Protein AF-A0AAP6VAK8-F1 (afdb_monomer_lite)

Secondary structure (DSSP, 8-state):
---------SSSEEETTTTSHHHHHHHHHHHHHHHHTT--EEEEEEEEEE-TTS-EEEEHHHHHHHHHHTTPPPPPTTS-EEEEETT--GGG-----EEE-TTS-EEEP-EEEEESSS--TT-EEEE-TTS--TTSEEEEEEEEEEPS--

pLDDT: mean 83.81, std 15.83, range [27.17, 97.56]

Radius of gyration: 16.41 Å; chains: 1; bounding box: 46×35×44 Å

Foldseek 3Di:
DDDPPPPQPLFPDKDKLCVDPVCVVVVVVVVVVCVVVVFDKDKDKAKWWADPLRAIEGEQVRLQVLCVVSVHDGDDQPFKEKEAAPPDDPVQGDDDQWDQAPVRDIHGHPYYDHDSSDRQGSIYIYHHPPDDRPPTDMMMMMGIHTDPDD

Structure (mmCIF, N/CA/C/O backbone):
data_AF-A0AAP6VAK8-F1
#
_entry.id   AF-A0AAP6VAK8-F1
#
loop_
_atom_site.group_PDB
_atom_site.id
_atom_site.type_symbol
_atom_site.label_atom_id
_atom_site.label_alt_id
_atom_site.label_comp_id
_atom_site.label_asym_id
_atom_site.label_entity_id
_atom_site.label_seq_id
_atom_site.pdbx_PDB_ins_code
_atom_site.Cartn_x
_atom_site.Cartn_y
_atom_site.Cartn_z
_atom_site.occupancy
_atom_site.B_iso_or_equiv
_atom_site.auth_seq_id
_atom_site.auth_comp_id
_atom_site.auth_asym_id
_atom_site.auth_atom_id
_atom_site.pdbx_PDB_model_num
ATOM 1 N N . MET A 1 1 ? -28.191 23.238 0.316 1.00 27.39 1 MET A N 1
ATOM 2 C CA . MET A 1 1 ? -28.681 21.887 -0.021 1.00 27.39 1 MET A CA 1
ATOM 3 C C . MET A 1 1 ? -27.459 20.997 -0.158 1.00 27.39 1 MET A C 1
ATOM 5 O O . MET A 1 1 ? -26.612 21.302 -0.980 1.00 27.39 1 MET A O 1
ATOM 9 N N . ILE A 1 2 ? -27.354 20.041 0.768 1.00 32.38 2 ILE A N 1
ATOM 10 C CA . ILE A 1 2 ? -26.499 18.844 0.855 1.00 32.38 2 ILE A CA 1
ATOM 11 C C . ILE A 1 2 ? -25.240 18.859 -0.027 1.00 32.38 2 ILE A C 1
ATOM 13 O O . ILE A 1 2 ? -25.319 18.635 -1.234 1.00 32.38 2 ILE A O 1
ATOM 17 N N . PHE A 1 3 ? -24.077 19.035 0.612 1.00 27.45 3 PHE A N 1
ATOM 18 C CA . PHE A 1 3 ? -22.809 18.540 0.085 1.00 27.45 3 PHE A CA 1
ATOM 19 C C . PHE A 1 3 ? -23.008 17.059 -0.266 1.00 27.45 3 PHE A C 1
ATOM 21 O O . PHE A 1 3 ? -22.968 16.200 0.609 1.00 27.45 3 PHE A O 1
ATOM 28 N N . LYS A 1 4 ? -23.229 16.746 -1.547 1.00 32.47 4 LYS A N 1
ATOM 29 C CA . LYS A 1 4 ? -22.909 15.427 -2.102 1.00 32.47 4 LYS A CA 1
ATOM 30 C C . LYS A 1 4 ? -21.385 15.352 -2.192 1.00 32.47 4 LYS A C 1
ATOM 32 O O . LYS A 1 4 ? -20.805 15.375 -3.271 1.00 32.47 4 LYS A O 1
ATOM 37 N N . GLY A 1 5 ? -20.750 15.391 -1.024 1.00 27.17 5 GLY A N 1
ATOM 38 C CA . GLY A 1 5 ? -19.365 15.018 -0.848 1.00 27.17 5 GLY A CA 1
ATOM 39 C C . GLY A 1 5 ? -19.327 13.524 -1.072 1.00 27.17 5 GLY A C 1
ATOM 40 O O . GLY A 1 5 ? -19.900 12.759 -0.305 1.00 27.17 5 GLY A O 1
ATOM 41 N N . ILE A 1 6 ? -18.773 13.166 -2.215 1.00 31.17 6 ILE A N 1
ATOM 42 C CA . ILE A 1 6 ? -18.319 11.842 -2.594 1.00 31.17 6 ILE A CA 1
ATOM 43 C C . ILE A 1 6 ? -17.899 11.081 -1.322 1.00 31.17 6 ILE A C 1
ATOM 45 O O . ILE A 1 6 ? -16.953 11.470 -0.639 1.00 31.17 6 ILE A O 1
ATOM 49 N N . SER A 1 7 ? -18.644 10.034 -0.966 1.00 36.38 7 SER A N 1
ATOM 50 C CA . SER A 1 7 ? -18.156 9.003 -0.052 1.00 36.38 7 SER A CA 1
ATOM 51 C C . SER A 1 7 ? -17.041 8.283 -0.812 1.00 36.38 7 SER A C 1
ATOM 53 O O . SER A 1 7 ? -17.280 7.347 -1.560 1.00 36.38 7 SER A O 1
ATOM 55 N N . SER A 1 8 ? -15.837 8.846 -0.758 1.00 38.44 8 SER A N 1
ATOM 56 C CA . SER A 1 8 ? -14.641 8.322 -1.429 1.00 38.44 8 SER A CA 1
ATOM 57 C C . SER A 1 8 ? -13.401 8.461 -0.560 1.00 38.44 8 SER A C 1
ATOM 59 O O . SER A 1 8 ? -12.291 8.539 -1.083 1.00 38.44 8 SER A O 1
ATOM 61 N N . VAL A 1 9 ? -13.575 8.542 0.758 1.00 50.53 9 VAL A N 1
ATOM 62 C CA . VAL A 1 9 ? -12.473 8.261 1.672 1.00 50.53 9 VAL A CA 1
ATOM 63 C C . VAL A 1 9 ? -12.695 6.813 2.099 1.00 50.53 9 VAL A C 1
ATOM 65 O O . VAL A 1 9 ? -13.672 6.560 2.801 1.00 50.53 9 VAL A O 1
ATOM 68 N N . PRO A 1 10 ? -11.891 5.849 1.612 1.00 55.56 10 PRO A N 1
ATOM 69 C CA . PRO A 1 10 ? -12.090 4.433 1.935 1.00 55.56 10 PRO A CA 1
ATOM 70 C C . PRO A 1 10 ? -11.962 4.143 3.436 1.00 55.56 10 PRO A C 1
ATOM 72 O O . PRO A 1 10 ? -12.412 3.101 3.900 1.00 55.56 10 PRO A O 1
ATOM 75 N N . TYR A 1 11 ? -11.398 5.094 4.185 1.00 62.91 11 TYR A N 1
ATOM 76 C CA . TYR A 1 11 ? -11.183 5.042 5.621 1.00 62.91 11 TYR A CA 1
ATOM 77 C C . TYR A 1 11 ? -11.578 6.362 6.279 1.00 62.91 11 TYR A C 1
ATOM 79 O O . TYR A 1 11 ? -11.409 7.423 5.682 1.00 62.91 11 TYR A O 1
ATOM 87 N N . GLU A 1 12 ? -12.065 6.329 7.519 1.00 69.25 12 GLU A N 1
ATOM 88 C CA . GLU A 1 12 ? -12.491 7.562 8.202 1.00 69.25 12 GLU A CA 1
ATOM 89 C C . GLU A 1 12 ? -11.327 8.478 8.600 1.00 69.25 12 GLU A C 1
ATOM 91 O O . GLU A 1 12 ? -11.450 9.702 8.526 1.00 69.25 12 GLU A O 1
ATOM 96 N N . LEU A 1 13 ? -10.190 7.905 9.003 1.00 80.31 13 LEU A N 1
ATOM 97 C CA . LEU A 1 13 ? -8.980 8.659 9.313 1.00 80.31 13 LEU A CA 1
ATOM 98 C C . LEU A 1 13 ? -7.749 7.928 8.783 1.00 80.31 13 LEU A C 1
ATOM 100 O O . LEU A 1 13 ? -7.571 6.734 9.017 1.00 80.31 13 LEU A O 1
ATOM 104 N N . THR A 1 14 ? -6.872 8.664 8.106 1.00 82.25 14 THR A N 1
ATOM 105 C CA . THR A 1 14 ? -5.563 8.181 7.657 1.00 82.25 14 THR A CA 1
ATOM 106 C C . THR A 1 14 ? -4.492 9.183 8.070 1.00 82.25 14 THR A C 1
ATOM 108 O O . THR A 1 14 ? -4.670 10.389 7.901 1.00 82.25 14 THR A O 1
ATOM 111 N N . LEU A 1 15 ? -3.391 8.687 8.627 1.00 84.00 15 LEU A N 1
ATOM 112 C CA . LEU A 1 15 ? -2.187 9.452 8.921 1.00 84.00 15 LEU A CA 1
ATOM 113 C C . LEU A 1 15 ? -1.067 8.972 8.011 1.00 84.00 15 LEU A C 1
ATOM 115 O O . LEU A 1 15 ? -0.645 7.817 8.112 1.00 84.00 15 LEU A O 1
ATOM 119 N N . SER A 1 16 ? -0.569 9.890 7.190 1.00 84.19 16 SER A N 1
ATOM 120 C CA . SER A 1 16 ? 0.540 9.613 6.290 1.00 84.19 16 SER A CA 1
ATOM 121 C C . SER A 1 16 ? 1.895 9.676 6.959 1.00 84.19 16 SER A C 1
ATOM 123 O O . SER A 1 16 ? 2.102 10.456 7.891 1.00 84.19 16 SER A O 1
ATOM 125 N N . ASP A 1 17 ? 2.811 8.842 6.470 1.00 82.44 17 ASP A N 1
ATOM 126 C CA . ASP A 1 17 ? 4.165 8.683 7.009 1.00 82.44 17 ASP A CA 1
ATOM 127 C C . ASP A 1 17 ? 4.171 8.586 8.550 1.00 82.44 17 ASP A C 1
ATOM 129 O O . ASP A 1 17 ? 4.826 9.338 9.275 1.00 82.44 17 ASP A O 1
ATOM 133 N N . SER A 1 18 ? 3.369 7.662 9.071 1.00 71.69 18 SER A N 1
ATOM 134 C CA . SER A 1 18 ? 3.107 7.429 10.488 1.00 71.69 18 SER A CA 1
ATOM 135 C C . SER A 1 18 ? 4.297 6.854 11.252 1.00 71.69 18 SER A C 1
ATOM 137 O O . SER A 1 18 ? 4.198 6.662 12.462 1.00 71.69 18 SER A O 1
ATOM 139 N N . THR A 1 19 ? 5.412 6.573 10.575 1.00 81.75 19 THR A N 1
ATOM 140 C CA . THR A 1 19 ? 6.711 6.228 11.171 1.00 81.75 19 THR A CA 1
ATOM 141 C C . THR A 1 19 ? 7.614 7.441 11.376 1.00 81.75 19 THR A C 1
ATOM 143 O O . THR A 1 19 ? 8.595 7.346 12.114 1.00 81.75 19 THR A O 1
ATOM 146 N N . ASN A 1 20 ? 7.292 8.589 10.775 1.00 80.88 20 ASN A N 1
ATOM 147 C CA . ASN A 1 20 ? 8.024 9.828 10.992 1.00 80.88 20 ASN A CA 1
ATOM 148 C C . ASN A 1 20 ? 7.909 10.256 12.472 1.00 80.88 20 ASN A C 1
ATOM 150 O O . ASN A 1 20 ? 6.793 10.287 13.004 1.00 80.88 20 ASN A O 1
ATOM 154 N N . PRO A 1 21 ? 9.026 10.583 13.155 1.00 82.56 21 PRO A N 1
ATOM 155 C CA . PRO A 1 21 ? 9.009 11.081 14.529 1.00 82.56 21 PRO A CA 1
ATOM 156 C C . PRO A 1 21 ? 8.063 12.268 14.746 1.00 82.56 21 PRO A C 1
ATOM 158 O O . PRO A 1 21 ? 7.372 12.307 15.761 1.00 82.56 21 PRO A O 1
ATOM 161 N N . GLU A 1 22 ? 7.970 13.185 13.779 1.00 83.12 22 GLU A N 1
ATOM 162 C CA . GLU A 1 22 ? 7.100 14.369 13.848 1.00 83.12 22 GLU A CA 1
ATOM 163 C C . GLU A 1 22 ? 5.607 13.999 13.842 1.00 83.12 22 GLU A C 1
ATOM 165 O O . GLU A 1 22 ? 4.780 14.710 14.409 1.00 83.12 22 GLU A O 1
ATOM 170 N N . ASN A 1 23 ? 5.260 12.841 13.271 1.00 84.25 23 ASN A N 1
ATOM 171 C CA . ASN A 1 23 ? 3.884 12.356 13.175 1.00 84.25 23 ASN A CA 1
ATOM 172 C C . ASN A 1 23 ? 3.492 11.422 14.334 1.00 84.25 23 ASN A C 1
ATOM 174 O O . ASN A 1 23 ? 2.311 11.090 14.474 1.00 84.25 23 ASN A O 1
ATOM 178 N N . GLN A 1 24 ? 4.434 11.010 15.196 1.00 83.00 24 GLN A N 1
ATOM 179 C CA . GLN A 1 24 ? 4.137 10.107 16.319 1.00 83.00 24 GLN A CA 1
ATOM 180 C C . GLN A 1 24 ? 3.172 10.731 17.323 1.00 83.00 24 GLN A C 1
ATOM 182 O O . GLN A 1 24 ? 2.267 10.051 17.809 1.00 83.00 24 GLN A O 1
ATOM 187 N N . GLU A 1 25 ? 3.334 12.022 17.614 1.00 84.88 25 GLU A N 1
ATOM 188 C CA . GLU A 1 25 ? 2.433 12.738 18.520 1.00 84.88 25 GLU A CA 1
ATOM 189 C C . GLU A 1 25 ? 1.004 12.755 17.966 1.00 84.88 25 GLU A C 1
ATOM 191 O O . GLU A 1 25 ? 0.054 12.493 18.703 1.00 84.88 25 GLU A O 1
ATOM 196 N N . MET A 1 26 ? 0.848 12.955 16.653 1.00 84.25 26 MET A N 1
ATOM 197 C CA . MET A 1 26 ? -0.456 12.919 15.988 1.00 84.25 26 MET A CA 1
ATOM 198 C C . MET A 1 26 ? -1.072 11.514 16.012 1.00 84.25 26 MET A C 1
ATOM 200 O O . MET A 1 26 ? -2.259 11.369 16.311 1.00 84.25 26 MET A O 1
ATOM 204 N N . LYS A 1 27 ? -0.268 10.468 15.768 1.00 84.56 27 LYS A N 1
ATOM 205 C CA . LYS A 1 27 ? -0.705 9.063 15.867 1.00 84.56 27 LYS A CA 1
ATOM 206 C C . LYS A 1 27 ? -1.237 8.753 17.267 1.00 84.56 27 LYS A C 1
ATOM 208 O O . LYS A 1 27 ? -2.323 8.194 17.410 1.00 84.56 27 LYS A O 1
ATOM 213 N N . GLN A 1 28 ? -0.502 9.153 18.306 1.00 87.25 28 GLN A N 1
ATOM 214 C CA . GLN A 1 28 ? -0.912 8.961 19.700 1.00 87.25 28 GLN A CA 1
ATOM 215 C C . GLN A 1 28 ? -2.160 9.776 20.047 1.00 87.25 28 GLN A C 1
ATOM 217 O O . GLN A 1 28 ? -3.065 9.255 20.701 1.00 87.25 28 GLN A O 1
ATOM 222 N N . PHE A 1 29 ? -2.234 11.027 19.588 1.00 87.44 29 PHE A N 1
ATOM 223 C CA . PHE A 1 29 ? -3.386 11.897 19.803 1.00 87.44 29 PHE A CA 1
ATOM 224 C C . PHE A 1 29 ? -4.670 11.308 19.207 1.00 87.44 29 PHE A C 1
ATOM 226 O O . PHE A 1 29 ? -5.690 11.246 19.899 1.00 87.44 29 PHE A O 1
ATOM 233 N N . ALA A 1 30 ? -4.623 10.823 17.963 1.00 83.81 30 ALA A N 1
ATOM 234 C CA . ALA A 1 30 ? -5.765 10.194 17.302 1.00 83.81 30 ALA A CA 1
ATOM 235 C C . ALA A 1 30 ? -6.247 8.957 18.075 1.00 83.81 30 ALA A C 1
ATOM 237 O O . ALA A 1 30 ? -7.405 8.898 18.493 1.00 83.81 30 ALA A O 1
ATOM 238 N N . THR A 1 31 ? -5.341 8.016 18.360 1.00 85.50 31 THR A N 1
ATOM 239 C CA . THR A 1 31 ? -5.648 6.789 19.112 1.00 85.50 31 THR A CA 1
ATOM 240 C C . THR A 1 31 ? -6.247 7.094 20.484 1.00 85.50 31 THR A C 1
ATOM 242 O O . THR A 1 31 ? -7.270 6.516 20.857 1.00 85.50 31 THR A O 1
ATOM 245 N N . LYS A 1 32 ? -5.657 8.037 21.229 1.00 88.62 32 LYS A N 1
ATOM 246 C CA . LYS A 1 32 ? -6.156 8.428 22.551 1.00 88.62 32 LYS A CA 1
ATOM 247 C C . LYS A 1 32 ? -7.543 9.062 22.467 1.00 88.62 32 LYS A C 1
ATOM 249 O O . LYS A 1 3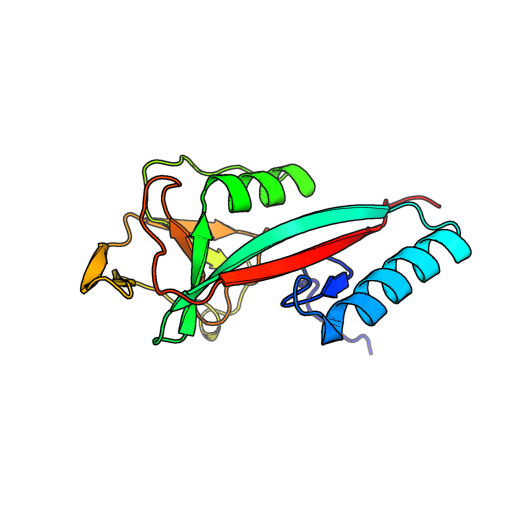2 ? -8.397 8.754 23.289 1.00 88.62 32 LYS A O 1
ATOM 254 N N . THR A 1 33 ? -7.792 9.893 21.457 1.00 85.88 33 THR A N 1
ATOM 255 C CA . THR A 1 33 ? -9.094 10.547 21.259 1.00 85.88 33 THR A CA 1
ATOM 256 C C . THR A 1 33 ? -10.211 9.527 21.045 1.00 85.88 33 THR A C 1
ATOM 258 O O . THR A 1 33 ? -11.275 9.655 21.653 1.00 85.88 33 THR A O 1
ATOM 261 N N . PHE A 1 34 ? -9.986 8.494 20.225 1.00 84.19 34 PHE A N 1
ATOM 262 C CA . PHE A 1 34 ? -10.977 7.430 20.045 1.00 84.19 34 PHE A CA 1
ATOM 263 C C . PHE A 1 34 ? -11.239 6.662 21.349 1.00 84.19 34 PHE A C 1
ATOM 265 O O . PHE A 1 34 ? -12.397 6.428 21.697 1.00 84.19 34 PHE A O 1
ATOM 272 N N . GLN A 1 35 ? -10.184 6.342 22.106 1.00 86.31 35 GLN A N 1
ATOM 273 C CA . GLN A 1 35 ? -10.295 5.665 23.404 1.00 86.31 35 GLN A CA 1
ATOM 274 C C . GLN A 1 35 ? -11.057 6.506 24.440 1.00 86.31 35 GLN A C 1
ATOM 276 O O . GLN A 1 35 ? -11.974 6.002 25.083 1.00 86.31 35 GLN A O 1
ATOM 281 N N . GLU A 1 36 ? -10.727 7.793 24.578 1.00 90.25 36 GLU A N 1
ATOM 282 C CA . GLU A 1 36 ? -11.394 8.719 25.505 1.00 90.25 36 GLU A CA 1
ATOM 283 C C . GLU A 1 36 ? -12.875 8.917 25.162 1.00 90.25 36 GLU A C 1
ATOM 285 O O . GLU A 1 36 ? -13.704 9.089 26.054 1.00 90.25 36 GLU A O 1
ATOM 290 N N . LYS A 1 37 ? -13.225 8.861 23.873 1.00 86.38 37 LYS A N 1
ATOM 291 C CA . LYS A 1 37 ? -14.614 8.932 23.400 1.00 86.38 37 LYS A CA 1
ATOM 292 C C . LYS A 1 37 ? -15.346 7.589 23.439 1.00 86.38 37 LYS A C 1
ATOM 294 O O . LYS A 1 37 ? -16.504 7.541 23.032 1.00 86.38 37 LYS A O 1
ATOM 299 N N . ASN A 1 38 ? -14.703 6.526 23.929 1.00 85.31 38 ASN A N 1
ATOM 300 C CA . ASN A 1 38 ? -15.234 5.163 23.955 1.00 85.31 38 ASN A CA 1
ATOM 301 C C . ASN A 1 38 ? -15.720 4.681 22.573 1.00 85.31 38 ASN A C 1
ATOM 303 O O . ASN A 1 38 ? -16.676 3.914 22.463 1.00 85.31 38 ASN A O 1
ATOM 307 N N . ILE A 1 39 ? -15.067 5.158 21.512 1.00 82.88 39 ILE A N 1
ATOM 308 C CA . ILE A 1 39 ? -15.323 4.717 20.145 1.00 82.88 39 ILE A CA 1
ATOM 309 C C . ILE A 1 39 ? -14.523 3.437 19.948 1.00 82.88 39 ILE A C 1
ATOM 311 O O . ILE A 1 39 ? -13.306 3.426 20.136 1.00 82.88 39 ILE A O 1
ATOM 315 N N . GLN A 1 40 ? -15.193 2.351 19.569 1.00 85.38 40 GLN A N 1
ATOM 316 C CA . GLN A 1 40 ? -14.492 1.155 19.120 1.00 85.38 40 GLN A CA 1
ATOM 317 C C . GLN A 1 40 ? -13.963 1.391 17.710 1.00 85.38 40 GLN A C 1
ATOM 319 O O . GLN A 1 40 ? -14.704 1.814 16.825 1.00 85.38 40 GLN A O 1
ATOM 324 N N . PHE A 1 41 ? -12.690 1.097 17.494 1.00 85.00 41 PHE A N 1
ATOM 325 C CA . PHE A 1 41 ? -12.048 1.221 16.195 1.00 85.00 41 PHE A CA 1
ATOM 326 C C . PHE A 1 41 ? -11.104 0.051 15.983 1.00 85.00 41 PHE A C 1
ATOM 328 O O . PHE A 1 41 ? -10.570 -0.512 16.942 1.00 85.00 41 PHE A O 1
ATOM 335 N N . ASP A 1 42 ? -10.882 -0.282 14.722 1.00 87.62 42 ASP A N 1
ATOM 336 C CA . ASP A 1 42 ? -9.715 -1.046 14.327 1.00 87.62 42 ASP A CA 1
ATOM 337 C C . ASP A 1 42 ? -8.655 -0.096 13.761 1.00 87.62 42 ASP A C 1
ATOM 339 O O . ASP A 1 42 ? -8.967 0.950 13.184 1.00 87.62 42 ASP A O 1
ATOM 343 N N . GLN A 1 43 ? -7.389 -0.458 13.951 1.00 88.06 43 GLN A N 1
ATOM 344 C CA . GLN A 1 43 ? -6.248 0.283 13.429 1.00 88.06 43 GLN A CA 1
ATOM 345 C C . GLN A 1 43 ? -5.421 -0.641 12.543 1.00 88.06 43 GLN A C 1
ATOM 347 O O . GLN A 1 43 ? -5.138 -1.779 12.928 1.00 88.06 43 GLN A O 1
ATOM 352 N N . ILE A 1 44 ? -4.997 -0.141 11.386 1.00 89.75 44 ILE A N 1
ATOM 353 C CA . ILE A 1 44 ? -4.133 -0.886 10.478 1.00 89.75 44 ILE A CA 1
ATOM 354 C C . ILE A 1 44 ? -3.034 0.012 9.922 1.00 89.75 44 ILE A C 1
ATOM 356 O O . ILE A 1 44 ? -3.288 1.129 9.480 1.00 89.75 44 ILE A O 1
ATOM 360 N N . ASP A 1 45 ? -1.803 -0.489 9.963 1.00 91.75 45 ASP A N 1
ATOM 361 C CA . ASP A 1 45 ? -0.651 0.162 9.346 1.00 91.75 45 ASP A CA 1
ATOM 362 C C . ASP A 1 45 ? -0.356 -0.542 8.020 1.00 91.75 45 ASP A C 1
ATOM 364 O O . ASP A 1 45 ? -0.398 -1.779 7.957 1.00 91.75 45 ASP A O 1
ATOM 368 N N . TYR A 1 46 ? -0.047 0.213 6.970 1.00 92.81 46 TYR A N 1
ATOM 369 C CA . TYR A 1 46 ? 0.362 -0.338 5.680 1.00 92.81 46 TYR A CA 1
ATOM 370 C C . TYR A 1 46 ? 1.434 0.511 5.008 1.00 92.81 46 TYR A C 1
ATOM 372 O O . TYR A 1 46 ? 1.533 1.708 5.255 1.00 92.81 46 TYR A O 1
ATOM 380 N N . THR A 1 47 ? 2.254 -0.106 4.165 1.00 94.44 47 THR A N 1
ATOM 381 C CA . THR A 1 47 ? 3.363 0.586 3.499 1.00 94.44 47 THR A CA 1
ATOM 382 C C . THR A 1 47 ? 3.080 0.788 2.019 1.00 94.44 47 THR A C 1
ATOM 384 O O . THR A 1 47 ? 2.721 -0.143 1.293 1.00 94.44 47 THR A O 1
ATOM 387 N N . MET A 1 48 ? 3.312 2.013 1.565 1.00 94.50 48 MET A N 1
ATOM 388 C CA . MET A 1 48 ? 3.332 2.391 0.161 1.00 94.50 48 MET A CA 1
ATOM 389 C C . MET A 1 48 ? 4.713 2.899 -0.229 1.00 94.50 48 MET A C 1
ATOM 391 O O . MET A 1 48 ? 5.506 3.321 0.610 1.00 94.50 48 MET A O 1
ATOM 395 N N . TYR A 1 49 ? 5.000 2.879 -1.525 1.00 95.06 49 TYR A N 1
ATOM 396 C CA . TYR A 1 49 ? 6.245 3.395 -2.074 1.00 95.06 49 TYR A CA 1
ATOM 397 C C . TYR A 1 49 ? 5.939 4.412 -3.158 1.00 95.06 49 TYR A C 1
ATOM 399 O O . TYR A 1 49 ? 5.052 4.198 -3.982 1.00 95.06 49 TYR A O 1
ATOM 407 N N . LYS A 1 50 ? 6.682 5.514 -3.191 1.00 92.81 50 LYS A N 1
ATOM 408 C CA . LYS A 1 50 ? 6.472 6.574 -4.175 1.00 92.81 50 LYS A CA 1
ATOM 409 C C . LYS A 1 50 ? 7.640 6.639 -5.140 1.00 92.81 50 LYS A C 1
ATOM 411 O O . LYS A 1 50 ? 8.777 6.897 -4.745 1.00 92.81 50 LYS A O 1
ATOM 416 N N . THR A 1 51 ? 7.354 6.409 -6.415 1.00 92.12 51 THR A N 1
ATOM 417 C CA . THR A 1 51 ? 8.355 6.546 -7.480 1.00 92.12 51 THR A CA 1
ATOM 418 C C . THR A 1 51 ? 8.668 8.017 -7.759 1.00 92.12 51 THR A C 1
ATOM 420 O O . THR A 1 51 ? 7.900 8.914 -7.402 1.00 92.12 51 THR A O 1
ATOM 423 N N . SER A 1 52 ? 9.779 8.283 -8.450 1.00 87.56 52 SER A N 1
ATOM 424 C CA . SER A 1 52 ? 10.156 9.635 -8.895 1.00 87.56 52 SER A CA 1
ATOM 425 C C . SER A 1 52 ? 9.125 10.268 -9.839 1.00 87.56 52 SER A C 1
ATOM 427 O O . SER A 1 52 ? 8.981 11.487 -9.856 1.00 87.56 52 SER A O 1
ATOM 429 N N . ALA A 1 53 ? 8.369 9.447 -10.574 1.00 87.88 53 ALA A N 1
ATOM 430 C CA . ALA A 1 53 ? 7.270 9.877 -11.438 1.00 87.88 53 ALA A CA 1
ATOM 431 C C . ALA A 1 53 ? 5.972 10.190 -10.667 1.00 87.88 53 ALA A C 1
ATOM 433 O O . ALA A 1 53 ? 4.972 10.566 -11.272 1.00 87.88 53 ALA A O 1
ATOM 434 N N . GLY A 1 54 ? 5.964 10.020 -9.341 1.00 88.06 54 GLY A N 1
ATOM 435 C CA . GLY A 1 54 ? 4.796 10.255 -8.494 1.00 88.06 54 GLY A CA 1
ATOM 436 C C . GLY A 1 54 ? 3.793 9.101 -8.447 1.00 88.06 54 GLY A C 1
ATOM 437 O O . GLY A 1 54 ? 2.830 9.207 -7.695 1.00 88.06 54 GLY A O 1
ATOM 438 N N . ILE A 1 55 ? 4.041 8.002 -9.173 1.00 92.69 55 ILE A N 1
ATOM 439 C CA . ILE A 1 55 ? 3.222 6.783 -9.119 1.00 92.69 55 ILE A CA 1
ATOM 440 C C . ILE A 1 55 ? 3.439 6.107 -7.772 1.00 92.69 55 ILE A C 1
ATOM 442 O O . ILE A 1 55 ? 4.585 5.915 -7.341 1.00 92.69 55 ILE A O 1
ATOM 446 N N . GLN A 1 56 ? 2.337 5.732 -7.140 1.00 94.25 56 GLN A N 1
ATOM 447 C CA . GLN A 1 56 ? 2.323 4.983 -5.900 1.00 94.25 56 GLN A CA 1
ATOM 448 C C . GLN A 1 56 ? 2.369 3.479 -6.173 1.00 94.25 56 GLN A C 1
ATOM 450 O O . GLN A 1 56 ? 1.662 2.960 -7.033 1.00 94.25 56 GLN A O 1
ATOM 455 N N . LEU A 1 57 ? 3.196 2.771 -5.416 1.00 96.38 57 LEU A N 1
ATOM 456 C CA . LEU A 1 57 ? 3.326 1.324 -5.447 1.00 96.38 57 LEU A CA 1
ATOM 457 C C . LEU A 1 57 ? 2.879 0.753 -4.108 1.00 96.38 57 LEU A C 1
ATOM 459 O O . LEU A 1 57 ? 3.226 1.286 -3.054 1.00 96.38 57 LEU A O 1
ATOM 463 N N . ILE A 1 58 ? 2.171 -0.365 -4.146 1.00 97.25 58 ILE A N 1
ATOM 464 C CA . ILE A 1 58 ? 1.813 -1.131 -2.954 1.00 97.25 58 ILE A CA 1
ATOM 465 C C . ILE A 1 58 ? 2.082 -2.614 -3.194 1.00 97.25 58 ILE A C 1
ATOM 467 O O . ILE A 1 58 ? 1.853 -3.145 -4.281 1.00 97.25 58 ILE A O 1
ATOM 471 N N . LYS A 1 59 ? 2.617 -3.293 -2.182 1.00 97.56 59 LYS A N 1
ATOM 472 C CA . LYS A 1 59 ? 2.830 -4.740 -2.237 1.00 97.56 59 LYS A CA 1
ATOM 473 C C . LYS A 1 59 ? 1.499 -5.482 -2.242 1.00 97.56 59 LYS A C 1
ATOM 475 O O . LYS A 1 59 ? 0.538 -5.038 -1.620 1.00 97.56 59 LYS A O 1
ATOM 480 N N . THR A 1 60 ? 1.439 -6.633 -2.908 1.00 97.50 60 THR A N 1
ATOM 481 C CA . THR A 1 60 ? 0.202 -7.431 -2.963 1.00 97.50 60 THR A CA 1
ATOM 482 C C . THR A 1 60 ? -0.254 -7.844 -1.564 1.00 97.50 60 THR A C 1
ATOM 484 O O . THR A 1 60 ? -1.440 -7.741 -1.255 1.00 97.50 60 THR A O 1
ATOM 487 N N . SER A 1 61 ? 0.667 -8.250 -0.689 1.00 96.88 61 SER A N 1
ATOM 488 C CA . SER A 1 61 ? 0.360 -8.546 0.716 1.00 96.88 61 SER A CA 1
ATOM 489 C C . SER A 1 61 ? -0.258 -7.351 1.455 1.00 96.88 61 SER A C 1
ATOM 491 O O . SER A 1 61 ? -1.265 -7.515 2.145 1.00 96.88 61 SER A O 1
ATOM 493 N N . GLU A 1 62 ? 0.289 -6.151 1.260 1.00 96.81 62 GLU A N 1
ATOM 494 C CA . GLU A 1 62 ? -0.185 -4.901 1.863 1.00 96.81 62 GLU A CA 1
ATOM 495 C C . GLU A 1 62 ? -1.572 -4.504 1.341 1.00 96.81 62 GLU A C 1
ATOM 497 O O . GLU A 1 62 ? -2.472 -4.226 2.1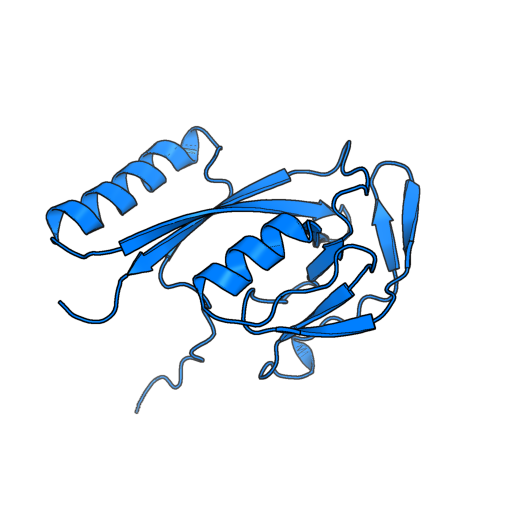34 1.00 96.81 62 GLU A O 1
ATOM 502 N N . TYR A 1 63 ? -1.794 -4.577 0.025 1.00 96.06 63 TYR A N 1
ATOM 503 C CA . TYR A 1 63 ? -3.114 -4.354 -0.569 1.00 96.06 63 TYR A CA 1
ATOM 504 C C . TYR A 1 63 ? -4.138 -5.368 -0.051 1.00 96.06 63 TYR A C 1
ATOM 506 O O . TYR A 1 63 ? -5.228 -4.999 0.371 1.00 96.06 63 TYR A O 1
ATOM 514 N N . ASN A 1 64 ? -3.792 -6.657 -0.034 1.00 96.19 64 ASN A N 1
ATOM 515 C CA . ASN A 1 64 ? -4.702 -7.716 0.404 1.00 96.19 64 ASN A CA 1
ATOM 516 C C . ASN A 1 64 ? -5.034 -7.621 1.894 1.00 96.19 64 ASN A C 1
ATOM 518 O O . ASN A 1 64 ? -6.122 -8.022 2.305 1.00 96.19 64 ASN A O 1
ATOM 522 N N . LYS A 1 65 ? -4.108 -7.109 2.707 1.00 94.50 65 LYS A N 1
ATOM 523 C CA . LYS A 1 65 ? -4.350 -6.783 4.113 1.00 94.50 65 LYS A CA 1
ATOM 524 C C . LYS A 1 65 ? -5.428 -5.700 4.236 1.00 94.50 65 LYS A C 1
ATOM 526 O O . LYS A 1 65 ? -6.359 -5.884 5.012 1.00 94.50 65 LYS A O 1
ATOM 531 N N . LEU A 1 66 ? -5.345 -4.636 3.436 1.00 92.38 66 LEU A N 1
ATOM 532 C CA . LEU A 1 66 ? -6.357 -3.576 3.384 1.00 92.38 66 LEU A CA 1
ATOM 533 C C . LEU A 1 66 ? -7.697 -4.045 2.806 1.00 92.38 66 LEU A 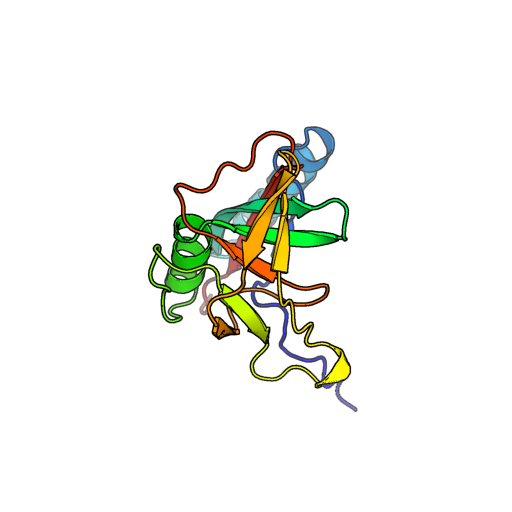C 1
ATOM 535 O O . LEU A 1 66 ? -8.741 -3.713 3.353 1.00 92.38 66 LEU A O 1
ATOM 539 N N . ALA A 1 67 ? -7.684 -4.849 1.742 1.00 92.00 67 ALA A N 1
ATOM 540 C CA . ALA A 1 67 ? -8.899 -5.380 1.128 1.00 92.00 67 ALA A CA 1
ATOM 541 C C . ALA A 1 67 ? -9.698 -6.230 2.127 1.00 92.00 67 ALA A C 1
ATOM 543 O O . ALA A 1 67 ? -10.886 -6.004 2.326 1.00 92.00 67 ALA A O 1
ATOM 544 N N . LYS A 1 68 ? -9.021 -7.133 2.851 1.00 91.50 68 LYS A N 1
ATOM 545 C CA . LYS A 1 68 ? -9.638 -7.935 3.922 1.00 91.50 68 LYS A CA 1
ATOM 546 C C . LYS A 1 68 ? -10.176 -7.090 5.070 1.00 91.50 68 LYS A C 1
ATOM 548 O O . LYS A 1 68 ? -11.128 -7.497 5.716 1.00 91.50 68 LYS A O 1
ATOM 553 N N . PHE A 1 69 ? -9.541 -5.955 5.349 1.00 87.69 69 PHE A N 1
ATOM 554 C CA . PHE A 1 69 ? -9.938 -5.069 6.436 1.00 87.69 69 PHE A CA 1
ATOM 555 C C . PHE A 1 69 ? -11.304 -4.407 6.199 1.00 87.69 69 PHE A C 1
ATOM 557 O O . PHE A 1 69 ? -11.977 -4.054 7.161 1.00 87.69 69 PHE A O 1
ATOM 564 N N . ILE A 1 70 ? -11.720 -4.273 4.936 1.00 85.31 70 ILE A N 1
ATOM 565 C CA . ILE A 1 70 ? -13.011 -3.691 4.536 1.00 85.31 70 ILE A CA 1
ATOM 566 C C . ILE A 1 70 ? -13.900 -4.680 3.766 1.00 85.31 70 ILE A C 1
ATOM 568 O O . ILE A 1 70 ? -14.811 -4.261 3.057 1.00 85.31 70 ILE A O 1
ATOM 572 N N . ASP A 1 71 ? -13.620 -5.981 3.881 1.00 88.06 71 ASP A N 1
ATOM 573 C CA . ASP A 1 71 ? -14.362 -7.063 3.219 1.00 88.06 71 ASP A CA 1
ATOM 574 C C . ASP A 1 71 ? -14.443 -6.958 1.673 1.00 88.06 71 ASP A C 1
ATOM 576 O O . ASP A 1 71 ? -15.408 -7.405 1.050 1.00 88.06 71 ASP A O 1
ATOM 580 N N . GLU A 1 72 ? -13.402 -6.420 1.029 1.00 88.62 72 GLU A N 1
ATOM 581 C CA . GLU A 1 72 ? -13.259 -6.343 -0.435 1.00 88.62 72 GLU A CA 1
ATOM 582 C C . GLU A 1 72 ? -12.394 -7.499 -1.004 1.00 88.62 72 GLU A C 1
ATOM 584 O O . GLU A 1 72 ? -11.561 -8.084 -0.296 1.00 88.62 72 GLU A O 1
ATOM 589 N N . PRO A 1 73 ? -12.540 -7.854 -2.300 1.00 90.81 73 PRO A N 1
ATOM 590 C CA . PRO A 1 73 ? -11.755 -8.911 -2.935 1.00 90.81 73 PRO A CA 1
ATOM 591 C C . PRO A 1 73 ? -10.239 -8.663 -2.932 1.00 90.81 73 PRO A C 1
ATOM 593 O O . PRO A 1 73 ? -9.748 -7.558 -3.164 1.00 90.81 73 PRO A O 1
ATOM 596 N N . THR A 1 74 ? -9.481 -9.744 -2.745 1.00 94.69 74 THR A N 1
ATOM 597 C CA . THR A 1 74 ? -8.012 -9.742 -2.796 1.00 94.69 74 THR A CA 1
ATOM 598 C C . THR A 1 7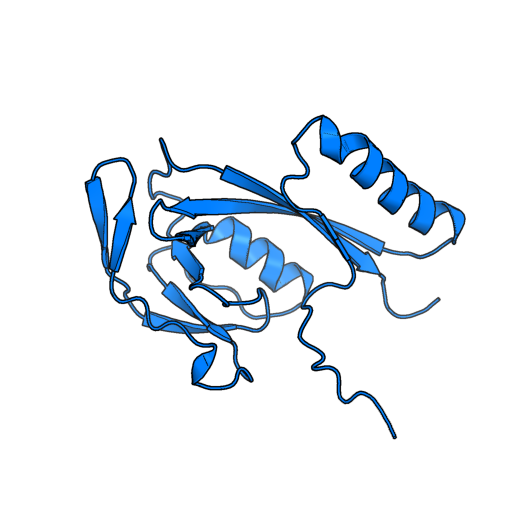4 ? -7.471 -10.006 -4.200 1.00 94.69 74 THR A C 1
ATOM 600 O O . THR A 1 74 ? -8.085 -10.730 -4.984 1.00 94.69 74 THR A O 1
ATOM 603 N N . LEU A 1 75 ? -6.254 -9.539 -4.465 1.00 94.12 75 LEU A N 1
ATOM 604 C CA . LEU A 1 75 ? -5.513 -9.774 -5.701 1.00 94.12 75 LEU A CA 1
ATOM 605 C C . LEU A 1 75 ? -4.564 -10.975 -5.604 1.00 94.12 75 LEU A C 1
ATOM 607 O O . LEU A 1 75 ? -4.072 -11.340 -4.533 1.00 94.12 75 LEU A O 1
ATOM 611 N N . THR A 1 76 ? -4.256 -11.564 -6.760 1.00 90.69 76 THR A N 1
ATOM 612 C CA . THR A 1 76 ? -3.226 -12.602 -6.922 1.00 90.69 76 THR A CA 1
ATOM 613 C C . THR A 1 76 ? -1.827 -11.980 -6.968 1.00 90.69 76 THR A C 1
ATOM 615 O O . THR A 1 76 ? -1.605 -11.077 -7.771 1.00 90.69 76 THR A O 1
ATOM 618 N N . GLY A 1 77 ? -0.871 -12.498 -6.191 1.00 84.94 77 GLY A N 1
ATOM 619 C CA . GLY A 1 77 ? 0.446 -11.867 -5.985 1.00 84.94 77 GLY A CA 1
ATOM 620 C C . GLY A 1 77 ? 1.488 -11.984 -7.101 1.00 84.94 77 GLY A C 1
ATOM 621 O O . GLY A 1 77 ? 2.606 -11.521 -6.913 1.00 84.94 77 GLY A O 1
ATOM 622 N N . GLU A 1 78 ? 1.166 -12.598 -8.240 1.00 87.38 78 GLU A N 1
ATOM 623 C CA . GLU A 1 78 ? 2.128 -12.794 -9.341 1.00 87.38 78 GLU A CA 1
ATOM 624 C C . GLU A 1 78 ? 2.116 -11.667 -10.384 1.00 87.38 78 GLU A C 1
ATOM 626 O O . GLU A 1 78 ? 3.045 -11.569 -11.180 1.00 87.38 78 GLU A O 1
ATOM 631 N N . LYS A 1 79 ? 1.073 -10.828 -10.399 1.00 92.62 79 LYS A N 1
ATOM 632 C CA . LYS A 1 79 ? 0.844 -9.830 -11.453 1.00 92.62 79 LYS A CA 1
ATOM 633 C C . LYS A 1 79 ? 1.094 -8.412 -10.961 1.00 92.62 79 LYS A C 1
ATOM 635 O O . LYS A 1 79 ? 0.812 -8.092 -9.809 1.00 92.62 79 LYS A O 1
ATOM 640 N N . VAL A 1 80 ? 1.546 -7.555 -11.866 1.00 96.25 80 VAL A N 1
ATOM 641 C CA . VAL A 1 80 ? 1.596 -6.105 -11.694 1.00 96.25 80 VAL A CA 1
ATOM 642 C C . VAL A 1 80 ? 0.260 -5.522 -12.153 1.00 96.25 80 VAL A C 1
ATOM 644 O O . VAL A 1 80 ? -0.116 -5.636 -13.322 1.00 96.25 80 VAL A O 1
ATOM 647 N N . VAL A 1 81 ? -0.484 -4.910 -11.237 1.00 96.38 81 VAL A N 1
ATOM 648 C CA . VAL A 1 81 ? -1.870 -4.479 -11.470 1.00 96.38 81 VAL A CA 1
ATOM 649 C C . VAL A 1 81 ? -1.984 -2.972 -11.304 1.00 96.38 81 VAL A C 1
ATOM 651 O O . VAL A 1 81 ? -1.679 -2.449 -10.237 1.00 96.38 81 VAL A O 1
ATOM 654 N N . ASN A 1 82 ? -2.458 -2.269 -12.330 1.00 95.12 82 ASN A N 1
ATOM 655 C CA . ASN A 1 82 ? -2.868 -0.875 -12.185 1.00 95.12 82 ASN A CA 1
ATOM 656 C C . ASN A 1 82 ? -4.242 -0.825 -11.510 1.00 95.12 82 ASN A C 1
ATOM 658 O O . ASN A 1 82 ? -5.172 -1.505 -11.944 1.00 95.12 82 ASN A O 1
ATOM 662 N N . LEU A 1 83 ? -4.381 -0.032 -10.456 1.00 92.50 83 LEU A N 1
ATOM 663 C CA . LEU A 1 83 ? -5.657 0.160 -9.785 1.00 92.50 83 LEU A CA 1
ATOM 664 C C . LEU A 1 83 ? -6.385 1.355 -10.389 1.00 92.50 83 LEU A C 1
ATOM 666 O O . LEU A 1 83 ? -5.824 2.435 -10.568 1.00 92.50 83 LEU A O 1
ATOM 670 N N . SER A 1 84 ? -7.665 1.156 -10.653 1.00 89.12 84 SER A N 1
ATOM 671 C CA . SER A 1 84 ? -8.600 2.189 -11.074 1.00 89.12 84 SER A CA 1
ATOM 672 C C . SER A 1 84 ? -9.733 2.273 -10.064 1.00 89.12 84 SER A C 1
ATOM 674 O O . SER A 1 84 ? -10.171 1.263 -9.522 1.00 89.12 84 SER A O 1
ATOM 676 N N . GLN A 1 85 ? -10.196 3.473 -9.755 1.00 85.25 85 GLN A N 1
ATOM 677 C CA . GLN A 1 85 ? -11.281 3.631 -8.799 1.00 85.25 85 GLN A CA 1
ATOM 678 C C . GLN A 1 85 ? -12.631 3.409 -9.486 1.00 85.25 85 GLN A C 1
ATOM 680 O O . GLN A 1 85 ? -12.917 4.033 -10.508 1.00 85.25 85 GLN A O 1
ATOM 685 N N . LYS A 1 86 ? -13.451 2.527 -8.903 1.00 73.62 86 LYS A N 1
ATOM 686 C CA . LYS A 1 86 ? -14.694 2.001 -9.494 1.00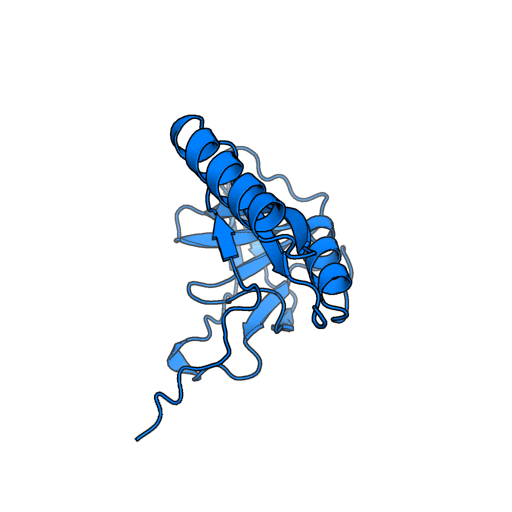 73.62 86 LYS A CA 1
ATOM 687 C C . LYS A 1 86 ? -15.687 3.078 -9.947 1.00 73.62 86 LYS A C 1
ATOM 689 O O . LYS A 1 86 ? -16.258 2.979 -11.025 1.00 73.62 86 LYS A O 1
ATOM 694 N N . ASP A 1 87 ? -15.840 4.131 -9.145 1.00 72.69 87 ASP A N 1
ATOM 695 C CA . ASP A 1 87 ? -16.810 5.213 -9.380 1.00 72.69 87 ASP A CA 1
ATOM 696 C C . ASP A 1 87 ? -16.143 6.582 -9.614 1.00 72.69 87 ASP A C 1
ATOM 698 O O . ASP A 1 87 ? -16.776 7.636 -9.483 1.00 72.69 87 ASP A O 1
ATOM 702 N N . ALA A 1 88 ? -14.846 6.606 -9.933 1.00 67.19 88 ALA A N 1
ATOM 703 C CA . ALA A 1 88 ? -14.150 7.863 -10.179 1.00 67.19 88 ALA A CA 1
ATOM 704 C C . ALA A 1 88 ? -14.510 8.447 -11.559 1.00 67.19 88 ALA A C 1
ATOM 706 O O . ALA A 1 88 ? -14.625 7.710 -12.542 1.00 67.19 88 ALA A O 1
ATOM 707 N N . PRO A 1 89 ? -14.628 9.786 -11.683 1.00 68.62 89 PRO A N 1
ATOM 708 C CA . PRO A 1 89 ? -14.682 10.435 -12.987 1.00 68.62 89 PRO A CA 1
ATOM 709 C C . PRO A 1 89 ? -13.501 9.973 -13.845 1.00 68.62 89 PRO A C 1
ATOM 711 O O . PRO A 1 89 ? -12.382 9.883 -13.345 1.00 68.62 89 PRO A O 1
ATOM 714 N N . SER A 1 90 ? -13.715 9.743 -15.142 1.00 63.31 90 SER A N 1
ATOM 715 C CA . SER A 1 90 ? -12.669 9.231 -16.044 1.00 63.31 90 SER A CA 1
ATOM 716 C C . SER A 1 90 ? -11.375 10.059 -16.024 1.00 63.31 90 SER A C 1
ATOM 718 O O . SER A 1 90 ? -10.295 9.506 -16.184 1.00 63.31 90 SER A O 1
ATOM 720 N N . ALA A 1 91 ? -11.470 11.366 -15.756 1.00 63.88 91 ALA A N 1
ATOM 721 C CA . ALA A 1 91 ? -10.329 12.273 -15.616 1.00 63.88 91 ALA A CA 1
ATOM 722 C C . ALA A 1 91 ? -9.470 12.051 -14.351 1.00 63.88 91 ALA A C 1
ATOM 724 O O . ALA A 1 91 ? -8.361 12.571 -14.277 1.00 63.88 91 ALA A O 1
ATOM 725 N N . ALA A 1 92 ? -9.973 11.322 -13.352 1.00 63.50 92 ALA A N 1
ATOM 726 C CA . ALA A 1 92 ? -9.255 10.988 -12.121 1.00 63.50 92 ALA A CA 1
ATOM 727 C C . ALA A 1 92 ? -8.562 9.615 -12.188 1.00 63.50 92 ALA A C 1
ATOM 729 O O . ALA A 1 92 ? -7.738 9.306 -11.326 1.00 63.50 92 ALA A O 1
ATOM 730 N N . SER A 1 93 ? -8.877 8.804 -13.203 1.00 66.50 93 SER A N 1
ATOM 731 C CA . SER A 1 93 ? -8.243 7.506 -13.421 1.00 66.50 93 SER A CA 1
ATOM 732 C C . SER A 1 93 ? -6.955 7.682 -14.221 1.00 66.50 93 SER A C 1
ATOM 734 O O . SER A 1 93 ? -6.955 8.279 -15.298 1.00 66.50 93 SER A O 1
ATOM 736 N N . VAL A 1 94 ? -5.847 7.170 -13.690 1.00 80.06 94 VAL A N 1
ATOM 737 C CA . VAL A 1 94 ? -4.551 7.181 -14.372 1.00 80.06 94 VAL A CA 1
ATOM 738 C C . VAL A 1 94 ? -4.318 5.796 -14.959 1.00 80.06 94 VAL A C 1
ATOM 740 O O . VAL A 1 94 ? -4.166 4.811 -14.238 1.00 80.06 94 VAL A O 1
ATOM 743 N N . ASP A 1 95 ? -4.297 5.716 -16.287 1.00 85.12 95 ASP A N 1
ATOM 744 C CA . ASP A 1 95 ? -3.975 4.484 -17.006 1.00 85.12 95 ASP A CA 1
ATOM 745 C C . ASP A 1 95 ? -2.452 4.336 -17.113 1.00 85.12 95 ASP A C 1
ATOM 747 O O . ASP A 1 95 ? -1.814 4.811 -18.056 1.00 85.12 95 ASP A O 1
ATOM 751 N N . VAL A 1 96 ? -1.852 3.717 -16.097 1.00 90.19 96 VAL A N 1
ATOM 752 C CA . VAL A 1 96 ? -0.418 3.419 -16.076 1.00 90.19 96 VAL A CA 1
ATOM 753 C C . VAL A 1 96 ? -0.148 2.222 -16.991 1.00 90.19 96 VAL A C 1
ATOM 755 O O . VAL A 1 96 ? -0.810 1.194 -16.888 1.00 90.19 96 VAL A O 1
ATOM 758 N N . LYS A 1 97 ? 0.839 2.332 -17.889 1.00 92.88 97 LYS A N 1
ATOM 759 C CA . LYS A 1 97 ? 1.267 1.221 -18.771 1.00 92.88 97 LYS A CA 1
ATOM 760 C C . LYS A 1 97 ? 2.520 0.508 -18.290 1.00 92.88 97 LYS A C 1
ATOM 762 O O . LYS A 1 97 ? 2.654 -0.702 -18.462 1.00 92.88 97 LYS A O 1
ATOM 767 N N . SER A 1 98 ? 3.417 1.255 -17.666 1.00 93.81 98 SER A N 1
ATOM 768 C CA . SER A 1 98 ? 4.650 0.737 -17.098 1.00 93.81 98 SER A CA 1
ATOM 769 C C . SER A 1 98 ? 5.132 1.646 -15.979 1.00 93.81 98 SER A C 1
ATOM 771 O O . SER A 1 98 ? 4.846 2.844 -15.988 1.00 93.81 98 SER A O 1
ATOM 773 N N . VAL A 1 99 ? 5.920 1.095 -15.061 1.00 94.00 99 VAL A N 1
ATOM 774 C CA . VAL A 1 99 ? 6.573 1.845 -13.988 1.00 94.00 99 VAL A CA 1
ATOM 775 C C . VAL A 1 99 ? 8.069 1.567 -14.007 1.00 94.00 99 VAL A C 1
ATOM 777 O O . VAL A 1 99 ? 8.481 0.410 -13.993 1.00 94.00 99 VAL A O 1
ATOM 780 N N . GLN A 1 100 ? 8.881 2.624 -14.015 1.00 93.81 100 GLN A N 1
ATOM 781 C CA . GLN A 1 100 ? 10.324 2.521 -13.806 1.00 93.81 100 GLN A CA 1
ATOM 782 C C . GLN A 1 100 ? 10.634 2.617 -12.308 1.00 93.81 100 GLN A C 1
ATOM 784 O O . GLN A 1 100 ? 10.181 3.539 -11.626 1.00 93.81 100 GLN A O 1
ATOM 789 N N . LEU A 1 101 ? 11.392 1.650 -11.800 1.00 93.75 101 LEU A N 1
ATOM 790 C CA . LEU A 1 101 ? 11.858 1.588 -10.419 1.00 93.75 101 LEU A CA 1
ATOM 791 C C . LEU A 1 101 ? 13.216 2.292 -10.262 1.00 93.75 101 LEU A C 1
ATOM 793 O O . LEU A 1 101 ? 13.882 2.622 -11.241 1.00 93.75 101 LEU A O 1
ATOM 797 N N . ALA A 1 102 ? 13.649 2.504 -9.015 1.00 91.06 102 ALA A N 1
ATOM 798 C CA . ALA A 1 102 ? 14.918 3.175 -8.709 1.00 91.06 102 ALA A CA 1
ATOM 799 C C . ALA A 1 102 ? 16.167 2.367 -9.114 1.00 91.06 102 ALA A C 1
ATOM 801 O O . ALA A 1 102 ? 17.237 2.938 -9.288 1.00 91.06 102 ALA A O 1
ATOM 802 N N . ASN A 1 103 ? 16.031 1.051 -9.281 1.00 89.44 103 ASN A N 1
ATOM 803 C CA . ASN A 1 103 ? 17.082 0.143 -9.747 1.00 89.44 103 ASN A CA 1
ATOM 804 C C . ASN A 1 103 ? 17.088 -0.031 -11.283 1.00 89.44 103 ASN A C 1
ATOM 806 O O . ASN A 1 103 ? 17.575 -1.047 -11.774 1.00 89.44 103 ASN A O 1
ATOM 810 N N . ASP A 1 104 ? 16.476 0.900 -12.023 1.00 88.81 104 ASP A N 1
ATOM 811 C CA . ASP A 1 104 ? 16.275 0.868 -13.480 1.00 88.81 104 ASP A CA 1
ATOM 812 C C . ASP A 1 104 ? 15.434 -0.306 -14.016 1.00 88.81 104 ASP A C 1
ATOM 814 O O . ASP A 1 104 ? 15.231 -0.434 -15.226 1.00 88.81 104 ASP A O 1
ATOM 818 N N . GLN A 1 105 ? 14.873 -1.143 -13.140 1.00 92.44 105 GLN A N 1
ATOM 819 C CA . GLN A 1 105 ? 13.910 -2.159 -13.543 1.00 92.44 105 GLN A CA 1
ATOM 820 C C . GLN A 1 105 ? 12.624 -1.488 -14.038 1.00 92.44 105 GLN A C 1
ATOM 822 O O . GLN A 1 105 ? 12.069 -0.606 -13.383 1.00 92.44 105 GLN A O 1
ATOM 827 N N . VAL A 1 106 ? 12.111 -1.955 -15.175 1.00 94.62 106 VAL A N 1
ATOM 828 C CA . VAL A 1 106 ? 10.812 -1.533 -15.707 1.00 94.62 106 VAL A CA 1
ATOM 829 C C . VAL A 1 106 ? 9.793 -2.639 -15.466 1.00 94.62 106 VAL A C 1
ATOM 831 O O . VAL A 1 106 ? 9.982 -3.779 -15.891 1.00 94.62 106 VAL A O 1
ATOM 834 N N . LEU A 1 107 ? 8.706 -2.299 -14.781 1.00 95.00 107 LEU A N 1
ATOM 835 C CA . LEU A 1 107 ? 7.548 -3.162 -14.588 1.00 95.00 107 LEU A CA 1
ATOM 836 C C . LEU A 1 107 ? 6.489 -2.817 -15.631 1.00 95.00 107 LEU A C 1
ATOM 838 O O . LEU A 1 107 ? 6.051 -1.670 -15.700 1.00 95.00 107 LEU A O 1
ATOM 842 N N . ASN A 1 108 ? 6.054 -3.800 -16.412 1.00 96.31 108 ASN A N 1
ATOM 843 C CA . ASN A 1 108 ? 4.905 -3.641 -17.301 1.00 96.31 108 ASN A CA 1
ATOM 844 C C . ASN A 1 108 ? 3.623 -3.974 -16.540 1.00 96.31 108 ASN A C 1
ATOM 846 O O . ASN A 1 108 ? 3.617 -4.901 -15.734 1.00 96.31 108 ASN A O 1
ATOM 850 N N . ILE A 1 109 ? 2.550 -3.226 -16.794 1.00 96.19 109 ILE A N 1
ATOM 851 C CA . ILE A 1 109 ? 1.245 -3.511 -16.195 1.00 96.19 109 ILE A CA 1
ATOM 852 C C . ILE A 1 109 ? 0.607 -4.701 -16.915 1.00 96.19 109 ILE A C 1
ATOM 854 O O . ILE A 1 109 ? 0.394 -4.658 -18.126 1.00 96.19 109 ILE A O 1
ATOM 858 N N . ASP A 1 110 ? 0.265 -5.747 -16.164 1.00 95.75 110 ASP A N 1
ATOM 859 C CA . ASP A 1 110 ? -0.382 -6.948 -16.700 1.00 95.75 110 ASP A CA 1
ATOM 860 C C . ASP A 1 110 ? -1.882 -6.740 -16.929 1.00 95.75 110 ASP A C 1
ATOM 862 O O . ASP A 1 110 ? -2.471 -7.319 -17.843 1.00 95.75 110 ASP A O 1
ATOM 866 N N . LYS A 1 111 ? -2.524 -5.954 -16.059 1.00 93.62 111 LYS A N 1
ATOM 867 C CA . LYS A 1 111 ? -3.953 -5.627 -16.129 1.00 93.62 111 LYS A CA 1
ATOM 868 C C . LYS A 1 111 ? -4.293 -4.395 -15.299 1.00 93.62 111 LYS A C 1
ATOM 870 O O . LYS A 1 111 ? -3.555 -4.025 -14.387 1.00 93.62 111 LYS A O 1
ATOM 875 N N . THR A 1 112 ? -5.462 -3.837 -15.580 1.00 93.00 112 THR A N 1
ATOM 876 C CA . THR A 1 112 ? -6.111 -2.843 -14.727 1.00 93.00 112 THR A CA 1
ATOM 877 C C . THR A 1 112 ? -7.258 -3.508 -13.975 1.00 93.00 112 THR A C 1
ATOM 879 O O . THR A 1 112 ? -8.027 -4.256 -14.581 1.00 93.00 112 THR A O 1
ATOM 882 N N . GLU A 1 113 ? -7.373 -3.246 -12.677 1.00 91.88 113 GLU A N 1
ATOM 883 C CA . GLU A 1 113 ? -8.510 -3.673 -11.859 1.00 91.88 113 GLU A CA 1
ATOM 884 C C . GLU A 1 113 ? -9.187 -2.491 -11.177 1.00 91.88 113 GLU A C 1
ATOM 886 O O . GLU A 1 113 ? -8.551 -1.489 -10.844 1.00 91.88 113 GLU A O 1
ATOM 891 N N . GLU A 1 114 ? -10.496 -2.609 -10.984 1.00 90.56 114 GLU A N 1
ATOM 892 C CA . GLU A 1 114 ? -11.265 -1.648 -10.204 1.00 90.56 114 GLU A CA 1
ATOM 893 C C . GLU A 1 114 ? -11.097 -1.923 -8.706 1.00 90.56 114 GLU A C 1
ATOM 895 O O . GLU A 1 114 ? -11.061 -3.076 -8.277 1.00 90.56 114 GLU A O 1
ATOM 900 N N . THR A 1 115 ? -11.018 -0.870 -7.897 1.00 88.44 115 THR A N 1
ATOM 901 C CA . THR A 1 115 ? -10.888 -0.979 -6.444 1.00 88.44 115 THR A CA 1
ATOM 902 C C . THR A 1 115 ? -11.664 0.110 -5.710 1.00 88.44 115 THR A C 1
ATOM 904 O O . THR A 1 115 ? -11.817 1.231 -6.203 1.00 88.44 115 THR A O 1
ATOM 907 N N . ASN A 1 116 ? -12.101 -0.235 -4.499 1.00 86.56 116 ASN A N 1
ATOM 908 C CA . ASN A 1 116 ? -12.574 0.693 -3.472 1.00 86.56 116 ASN A CA 1
ATOM 909 C C . ASN A 1 116 ? -11.615 0.765 -2.272 1.00 86.56 116 ASN A C 1
ATOM 911 O O . ASN A 1 116 ? -11.887 1.487 -1.323 1.00 86.56 116 ASN A O 1
ATOM 915 N N . VAL A 1 117 ? -10.514 0.006 -2.291 1.00 87.81 117 VAL A N 1
ATOM 916 C CA . VAL A 1 117 ? -9.620 -0.174 -1.135 1.00 87.81 117 VAL A CA 1
ATOM 917 C C . VAL A 1 117 ? -8.756 1.060 -0.899 1.00 87.81 117 VAL A C 1
ATOM 919 O O . VAL A 1 117 ? -8.493 1.433 0.238 1.00 87.81 117 VAL A O 1
ATOM 922 N N . LEU A 1 118 ? -8.314 1.714 -1.973 1.00 85.56 118 LEU A N 1
ATOM 923 C CA . LEU A 1 118 ? -7.444 2.885 -1.915 1.00 85.56 118 LEU A CA 1
ATOM 924 C C . LEU A 1 118 ? -7.896 3.941 -2.926 1.00 85.56 118 LEU A C 1
ATOM 926 O O . LEU A 1 118 ? -8.374 3.583 -4.007 1.00 85.56 118 LEU A O 1
ATOM 930 N N . PRO A 1 119 ? -7.709 5.240 -2.626 1.00 82.50 119 PRO A N 1
ATOM 931 C CA . PRO A 1 119 ? -7.847 6.272 -3.641 1.00 82.50 119 PRO A CA 1
ATOM 932 C C . PRO A 1 119 ? -6.763 6.069 -4.706 1.00 82.50 119 PRO A C 1
ATOM 934 O O . PRO A 1 119 ? -5.587 5.933 -4.380 1.00 82.50 119 PRO A O 1
ATOM 937 N N . THR A 1 120 ? -7.138 6.070 -5.985 1.00 83.88 120 THR A N 1
ATOM 938 C CA . THR A 1 120 ? -6.194 5.782 -7.085 1.00 83.88 120 THR A CA 1
ATOM 939 C C . THR A 1 120 ? -5.664 7.043 -7.778 1.00 83.88 120 THR A C 1
ATOM 941 O O . THR A 1 120 ? -5.124 6.972 -8.884 1.00 83.88 120 THR A O 1
ATOM 944 N N . PHE A 1 121 ? -5.843 8.219 -7.165 1.00 79.50 121 PHE A N 1
ATOM 945 C CA . PHE A 1 121 ? -5.412 9.495 -7.739 1.00 79.50 121 PHE A CA 1
ATOM 946 C C . PHE A 1 121 ? -3.884 9.551 -7.868 1.00 79.50 121 PHE A C 1
ATOM 948 O O . PHE A 1 121 ? -3.162 9.244 -6.926 1.00 79.50 121 PHE A O 1
ATOM 955 N N . GLY A 1 122 ? -3.384 9.963 -9.036 1.00 79.81 122 GLY A N 1
ATOM 956 C CA . GLY A 1 122 ? -1.943 9.964 -9.330 1.00 79.81 122 GLY A CA 1
ATOM 957 C C . GLY A 1 122 ? -1.376 8.603 -9.759 1.00 79.81 122 GLY A C 1
ATOM 958 O O . GLY A 1 122 ? -0.201 8.529 -10.108 1.00 79.81 122 GLY A O 1
ATOM 959 N N . GLY A 1 123 ? -2.213 7.561 -9.815 1.00 89.00 123 GLY A N 1
ATOM 960 C CA . GLY A 1 123 ? -1.839 6.215 -10.242 1.00 89.00 123 GLY A CA 1
ATOM 961 C C . GLY A 1 123 ? -1.310 5.372 -9.087 1.00 89.00 123 GLY A C 1
ATOM 962 O O . GLY A 1 123 ? -0.305 5.710 -8.459 1.00 89.00 123 GLY A O 1
ATOM 963 N N . VAL A 1 124 ? -1.979 4.246 -8.840 1.00 93.56 124 VAL A N 1
ATOM 964 C CA . VAL A 1 124 ? -1.586 3.263 -7.826 1.00 93.56 124 VAL A CA 1
ATOM 965 C C . VAL A 1 124 ? -1.404 1.918 -8.507 1.00 93.56 124 VAL A C 1
ATOM 967 O O . VAL A 1 124 ? -2.300 1.434 -9.194 1.00 93.56 124 VAL A O 1
ATOM 970 N N . VAL A 1 125 ? -0.245 1.303 -8.303 1.00 95.88 125 VAL A N 1
ATOM 971 C CA . VAL A 1 125 ? 0.104 0.015 -8.895 1.00 95.88 125 VAL A CA 1
ATOM 972 C C . VAL A 1 125 ? 0.398 -0.994 -7.794 1.00 95.88 125 VAL A C 1
ATOM 974 O O . VAL A 1 125 ? 1.245 -0.773 -6.927 1.00 95.88 125 VAL A O 1
ATOM 977 N N . VAL A 1 126 ? -0.285 -2.131 -7.848 1.00 97.31 126 VAL A N 1
ATOM 978 C CA . VAL A 1 126 ? 0.011 -3.289 -7.008 1.00 97.31 126 VAL A CA 1
ATOM 979 C C . VAL A 1 126 ? 1.125 -4.086 -7.660 1.00 97.31 126 VAL A C 1
ATOM 981 O O . VAL A 1 126 ? 1.042 -4.435 -8.837 1.00 97.31 126 VAL A O 1
ATOM 984 N N . ILE A 1 127 ? 2.170 -4.371 -6.891 1.00 97.44 127 ILE A N 1
ATOM 985 C CA . ILE A 1 127 ? 3.331 -5.139 -7.340 1.00 97.44 127 ILE A CA 1
ATOM 986 C C . ILE A 1 127 ? 3.462 -6.443 -6.536 1.00 97.44 127 ILE A C 1
ATOM 988 O O . ILE A 1 127 ? 3.061 -6.493 -5.362 1.00 97.44 127 ILE A O 1
ATOM 992 N N . PRO A 1 128 ? 4.055 -7.497 -7.122 1.00 97.12 128 PRO A N 1
ATOM 993 C CA . PRO A 1 128 ? 4.409 -8.705 -6.392 1.00 97.12 128 PRO A CA 1
ATOM 994 C C . PRO A 1 128 ? 5.254 -8.425 -5.145 1.00 97.12 128 PRO A C 1
ATOM 996 O O . PRO A 1 128 ? 6.108 -7.528 -5.107 1.00 97.12 128 PRO A O 1
ATOM 999 N N . ASP A 1 129 ? 5.059 -9.245 -4.115 1.00 96.38 129 ASP A N 1
ATOM 1000 C CA . ASP A 1 129 ? 5.825 -9.143 -2.869 1.00 96.38 129 ASP A CA 1
ATOM 1001 C C . ASP A 1 129 ? 7.333 -9.341 -3.110 1.00 96.38 129 ASP A C 1
ATOM 1003 O O . ASP A 1 129 ? 8.146 -8.684 -2.463 1.00 96.38 129 ASP A O 1
ATOM 1007 N N . SER A 1 130 ? 7.707 -10.132 -4.122 1.00 94.94 130 SER A N 1
ATOM 1008 C CA . SER A 1 130 ? 9.094 -10.400 -4.533 1.00 94.94 130 SER A CA 1
ATOM 1009 C C . SER A 1 130 ? 9.793 -9.256 -5.281 1.00 94.94 130 SER A C 1
ATOM 1011 O O . SER A 1 130 ? 11.012 -9.292 -5.432 1.00 94.94 130 SER A O 1
ATOM 1013 N N . THR A 1 131 ? 9.069 -8.242 -5.763 1.00 95.06 131 THR A N 1
ATOM 1014 C CA . THR A 1 131 ? 9.664 -7.109 -6.497 1.00 95.06 131 THR A CA 1
ATOM 1015 C C . THR A 1 131 ? 10.583 -6.285 -5.586 1.00 95.06 131 THR A C 1
ATOM 1017 O O . THR A 1 131 ? 10.153 -5.863 -4.520 1.00 95.06 131 THR A O 1
ATOM 1020 N N . SER A 1 132 ? 11.827 -5.991 -5.968 1.00 93.50 132 SER A N 1
ATOM 1021 C CA . SER A 1 132 ? 12.656 -5.092 -5.143 1.00 93.50 132 SER A CA 1
ATOM 1022 C C . SER A 1 132 ? 12.080 -3.669 -5.151 1.00 93.50 132 SER A C 1
ATOM 1024 O O . SER A 1 132 ? 11.671 -3.156 -6.191 1.00 93.50 132 SER A O 1
ATOM 1026 N N . THR A 1 133 ? 12.039 -3.039 -3.979 1.00 94.31 133 THR A N 1
ATOM 1027 C CA . THR A 1 133 ? 11.665 -1.626 -3.789 1.00 94.31 133 THR A CA 1
ATOM 1028 C C . THR A 1 133 ? 12.834 -0.810 -3.240 1.00 94.31 133 THR A C 1
ATOM 1030 O O . THR A 1 133 ? 12.638 0.268 -2.678 1.00 94.31 133 THR A O 1
ATOM 1033 N N . ASP A 1 134 ? 14.055 -1.330 -3.373 1.00 92.25 134 ASP A N 1
ATOM 1034 C CA . ASP A 1 134 ? 15.257 -0.684 -2.861 1.00 92.25 134 ASP A CA 1
ATOM 1035 C C . ASP A 1 134 ? 15.480 0.657 -3.566 1.00 92.25 134 ASP A C 1
ATOM 1037 O O . ASP A 1 134 ? 15.330 0.782 -4.782 1.00 92.25 134 ASP A O 1
ATOM 1041 N N . GLY A 1 135 ? 15.814 1.684 -2.786 1.00 89.75 135 GLY A N 1
ATOM 1042 C CA . GLY A 1 135 ? 16.001 3.042 -3.302 1.00 89.75 135 GLY A CA 1
ATOM 1043 C C . GLY A 1 135 ? 14.704 3.790 -3.636 1.00 89.75 135 GLY A C 1
ATOM 1044 O O . GLY A 1 135 ? 14.775 4.937 -4.072 1.00 89.75 135 GLY A O 1
ATOM 1045 N N . ILE A 1 136 ? 13.527 3.196 -3.410 1.00 93.88 136 ILE A N 1
ATOM 1046 C CA . ILE A 1 136 ? 12.237 3.886 -3.527 1.00 93.88 136 ILE A CA 1
ATOM 1047 C C . ILE A 1 136 ? 11.815 4.377 -2.141 1.00 93.88 136 ILE A C 1
ATOM 1049 O O . ILE A 1 136 ? 11.908 3.641 -1.158 1.00 93.88 136 ILE A O 1
ATOM 1053 N N . LYS A 1 137 ? 11.337 5.624 -2.050 1.00 90.75 137 LYS A N 1
ATOM 1054 C CA . LYS A 1 137 ? 10.846 6.178 -0.784 1.00 90.75 137 LYS A CA 1
ATOM 1055 C C . LYS A 1 137 ? 9.639 5.367 -0.312 1.00 90.75 137 LYS A C 1
ATOM 1057 O O . LYS A 1 137 ? 8.635 5.319 -1.021 1.00 90.75 137 LYS A O 1
ATOM 1062 N N . ALA A 1 138 ? 9.752 4.765 0.869 1.00 93.31 138 ALA A N 1
ATOM 1063 C CA . ALA A 1 138 ? 8.652 4.110 1.562 1.00 93.31 138 ALA A CA 1
ATOM 1064 C C . ALA A 1 138 ? 7.956 5.101 2.503 1.00 93.31 138 ALA A C 1
ATOM 1066 O O . ALA A 1 138 ? 8.623 5.883 3.181 1.00 93.31 138 ALA A O 1
ATOM 1067 N N . GLU A 1 139 ? 6.632 5.046 2.550 1.00 91.38 139 GLU A N 1
ATOM 1068 C CA . GLU A 1 139 ? 5.780 5.800 3.467 1.00 91.38 139 GLU A CA 1
ATOM 1069 C C . GLU A 1 139 ? 4.835 4.795 4.131 1.00 91.38 139 GLU A C 1
ATOM 1071 O O . GLU A 1 139 ? 4.155 4.020 3.453 1.00 91.38 139 GLU A O 1
ATOM 1076 N N . THR A 1 140 ? 4.859 4.741 5.463 1.00 90.44 140 THR A N 1
ATOM 1077 C CA . THR A 1 140 ? 3.907 3.916 6.215 1.00 90.44 140 THR A CA 1
ATOM 1078 C C . THR A 1 140 ? 2.708 4.770 6.555 1.00 90.44 140 THR A C 1
ATOM 1080 O O . THR A 1 140 ? 2.846 5.812 7.177 1.00 90.44 140 THR A O 1
ATOM 1083 N N . GLU A 1 141 ? 1.532 4.320 6.179 1.00 88.62 141 GLU A N 1
ATOM 1084 C CA . GLU A 1 141 ? 0.266 4.967 6.461 1.00 88.62 141 GLU A CA 1
ATOM 1085 C C . GLU A 1 141 ? -0.399 4.239 7.6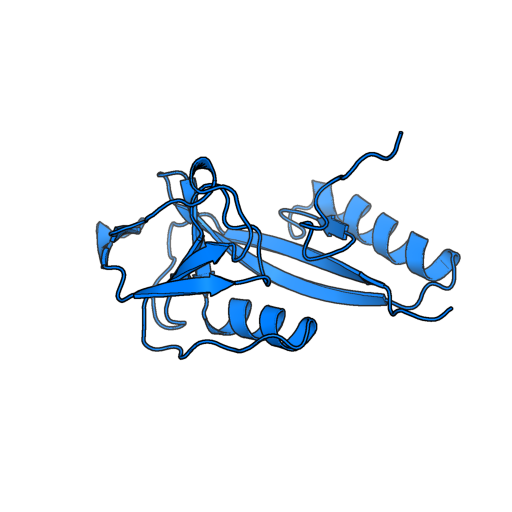37 1.00 88.62 141 GLU A C 1
ATOM 1087 O O . GLU A 1 141 ? -0.324 3.012 7.742 1.00 88.62 141 GLU A O 1
ATOM 1092 N N . THR A 1 142 ? -1.055 4.976 8.532 1.00 87.62 142 THR A N 1
ATOM 1093 C CA . THR A 1 142 ? -1.913 4.398 9.578 1.00 87.62 142 THR A CA 1
ATOM 1094 C C . THR A 1 142 ? -3.356 4.779 9.322 1.00 87.62 142 THR A C 1
ATOM 1096 O O . THR A 1 142 ? -3.672 5.957 9.184 1.00 87.62 142 THR A O 1
ATOM 1099 N N . ILE A 1 143 ? -4.236 3.789 9.328 1.00 88.12 143 ILE A N 1
ATOM 1100 C CA . ILE A 1 143 ? -5.681 3.949 9.223 1.00 88.12 143 ILE A CA 1
ATOM 1101 C C . ILE A 1 143 ? -6.331 3.664 10.572 1.00 88.12 143 ILE A C 1
ATOM 1103 O O . ILE A 1 143 ? -5.970 2.694 11.242 1.00 88.12 143 ILE A O 1
ATOM 1107 N N . TRP A 1 144 ? -7.350 4.454 10.907 1.00 87.00 144 TRP A N 1
ATOM 1108 C CA . TRP A 1 144 ? -8.336 4.126 11.933 1.00 87.00 144 TRP A CA 1
ATOM 1109 C C . TRP A 1 144 ? -9.711 4.013 11.284 1.00 87.00 144 TRP A C 1
ATOM 1111 O O . TRP A 1 144 ? -10.171 4.950 10.628 1.00 87.00 144 TRP A O 1
ATOM 1121 N N . GLN A 1 145 ? -10.367 2.875 11.498 1.00 83.88 145 GLN A N 1
ATOM 1122 C CA . GLN A 1 145 ? -11.729 2.626 11.046 1.00 83.88 145 GLN A CA 1
ATOM 1123 C C . GLN A 1 145 ? -12.622 2.365 12.259 1.00 83.88 145 GLN A C 1
ATOM 1125 O O . GLN A 1 145 ? -12.515 1.310 12.894 1.00 83.88 145 GLN A O 1
ATOM 1130 N N . PRO A 1 146 ? -13.496 3.313 12.620 1.00 82.00 146 PRO A N 1
ATOM 1131 C CA . PRO A 1 146 ? -14.505 3.091 13.641 1.00 82.00 146 PRO A CA 1
ATOM 1132 C C . PRO A 1 146 ? -15.449 1.953 13.263 1.00 82.00 146 PRO A C 1
ATOM 1134 O O . PRO A 1 146 ? -15.842 1.792 12.104 1.00 82.00 146 PRO A O 1
ATOM 1137 N N . LYS A 1 147 ? -15.821 1.153 14.261 1.00 79.88 147 LYS A N 1
ATOM 1138 C CA . LYS A 1 147 ? -16.814 0.092 14.102 1.00 79.88 147 LYS A CA 1
ATOM 1139 C C . LYS A 1 147 ? -18.200 0.716 14.114 1.00 79.88 147 LYS A C 1
ATOM 1141 O O . LYS A 1 147 ? -18.538 1.461 15.032 1.00 79.88 147 LYS A O 1
ATOM 1146 N N . ALA A 1 148 ? -19.014 0.401 13.110 1.00 63.47 148 ALA A N 1
ATOM 1147 C CA . ALA A 1 148 ? -20.403 0.836 13.092 1.00 63.47 148 ALA A CA 1
ATOM 1148 C C . ALA A 1 148 ? -21.162 0.212 14.280 1.00 63.47 148 ALA A C 1
ATOM 1150 O O . ALA A 1 148 ? -21.266 -1.010 14.372 1.00 63.47 148 ALA A O 1
ATOM 1151 N N . GLY A 1 149 ? -21.702 1.056 15.168 1.00 54.41 149 GLY A N 1
ATOM 1152 C CA . GLY A 1 149 ? -22.580 0.643 16.271 1.00 54.41 149 GLY A CA 1
ATOM 1153 C C . GLY A 1 149 ? -22.037 0.906 17.678 1.00 54.41 149 GLY A C 1
ATOM 1154 O O . GLY A 1 149 ? -21.787 -0.038 18.424 1.00 54.41 149 GLY A O 1
ATOM 1155 N N . THR A 1 150 ? -21.934 2.181 18.061 1.00 40.78 150 THR A N 1
ATOM 1156 C CA . THR A 1 150 ? -21.993 2.606 19.474 1.00 40.78 150 THR A CA 1
ATOM 1157 C C . THR A 1 150 ? -23.320 3.281 19.755 1.00 40.78 150 THR A C 1
ATOM 1159 O O . THR A 1 150 ? -23.640 4.219 18.987 1.00 40.78 150 THR A O 1
#

Sequence (150 aa):
MIFKGISSVPYELTLSDSTNPENQEMKQFATKTFQEKNIQFDQIDYTMYKTSAGIQLIKTSEYNKLAKFIDEPTLTGEKVVNLSQKDAPSAASVDVKSVQLANDQVLNIDKTEETNVLPTFGGVVVIPDSTSTDGIKAETETIWQPKAGT

Organism: Enterococcus faecalis (NCBI:txid1351)